Protein AF-A0A931UKL0-F1 (afdb_monomer_lite)

Secondary structure (DSSP, 8-state):
---S-------GGGGGS---EEEEPPTTSS-TT-EEEE--HHHHHHTT-GGGEEE-TTS-EEEE-HHHHHHHHHHHHHHHHHHHHHHHHHHHHHHHHHHHH-TTSGGGSS--S----

pLDDT: mean 92.19, std 12.86, range [39.19, 98.62]

Structure (mmCIF, N/CA/C/O backbone):
data_AF-A0A931UKL0-F1
#
_entry.id   AF-A0A931UKL0-F1
#
loop_
_atom_site.group_PDB
_atom_site.id
_atom_site.type_symbol
_atom_site.label_atom_id
_atom_site.label_alt_id
_atom_site.label_comp_id
_atom_site.label_asym_id
_atom_site.label_entity_id
_atom_site.label_seq_id
_atom_site.pdbx_PDB_ins_code
_atom_site.Cartn_x
_atom_site.Cartn_y
_atom_site.Cartn_z
_atom_site.occupancy
_atom_site.B_iso_or_equiv
_atom_site.auth_seq_id
_atom_site.auth_comp_id
_atom_site.auth_asym_id
_atom_site.auth_atom_id
_atom_site.pdbx_PDB_model_num
ATOM 1 N N . TYR A 1 1 ? -10.040 21.650 -15.380 1.00 74.62 1 TYR A N 1
ATOM 2 C CA . TYR A 1 1 ? -10.021 20.921 -16.660 1.00 74.62 1 TYR A CA 1
ATOM 3 C C . TYR A 1 1 ? -9.807 19.433 -16.376 1.00 74.62 1 TYR A C 1
ATOM 5 O O . TYR A 1 1 ? -8.681 19.058 -16.071 1.00 74.62 1 TYR A O 1
ATOM 13 N N . LYS A 1 2 ? -10.890 18.640 -16.331 1.00 94.88 2 LYS A N 1
ATOM 14 C CA . LYS A 1 2 ? -10.957 17.159 -16.304 1.00 94.88 2 LYS A CA 1
ATOM 15 C C . LYS A 1 2 ? -12.360 16.757 -16.791 1.00 94.88 2 LYS A C 1
ATOM 17 O O . LYS A 1 2 ? -13.298 17.500 -16.509 1.00 94.88 2 LYS A O 1
ATOM 22 N N . GLU A 1 3 ? -12.490 15.618 -17.460 1.00 96.81 3 GLU A N 1
ATOM 23 C CA . GLU A 1 3 ? -13.751 15.048 -17.969 1.00 96.81 3 GLU A CA 1
ATOM 24 C C . GLU A 1 3 ? -13.861 13.556 -17.594 1.00 96.81 3 GLU A C 1
ATOM 26 O O . GLU A 1 3 ? -12.898 13.005 -17.056 1.00 96.81 3 GLU A O 1
ATOM 31 N N . ASP A 1 4 ? -15.037 12.943 -17.783 1.00 96.06 4 ASP A N 1
ATOM 32 C CA . ASP A 1 4 ? -15.336 11.525 -17.488 1.00 96.06 4 ASP A CA 1
ATOM 33 C C . ASP A 1 4 ? -14.886 11.037 -16.098 1.00 96.06 4 ASP A C 1
ATOM 35 O O . ASP A 1 4 ? -14.305 9.963 -15.912 1.00 96.06 4 ASP A O 1
ATOM 39 N N . ILE A 1 5 ? -15.161 11.856 -15.080 1.00 97.06 5 ILE A N 1
ATOM 40 C CA . ILE A 1 5 ? -14.780 11.577 -13.695 1.00 97.06 5 ILE A CA 1
ATOM 41 C C . ILE A 1 5 ? -15.667 10.466 -13.131 1.00 97.06 5 ILE A C 1
ATOM 43 O O . ILE A 1 5 ? -16.874 10.632 -12.967 1.00 97.06 5 ILE A O 1
ATOM 47 N N . ARG A 1 6 ? -15.032 9.357 -12.759 1.00 96.94 6 ARG A N 1
ATOM 48 C CA . ARG A 1 6 ? -15.657 8.205 -12.107 1.00 96.94 6 ARG A CA 1
ATOM 49 C C . ARG A 1 6 ? -14.800 7.713 -10.939 1.00 96.94 6 ARG A C 1
ATOM 51 O O . ARG A 1 6 ? -13.597 7.993 -10.929 1.00 96.94 6 ARG A O 1
ATOM 58 N N . PRO A 1 7 ? -15.386 6.990 -9.967 1.00 96.12 7 PRO A N 1
ATOM 59 C CA . PRO A 1 7 ? -14.606 6.266 -8.975 1.00 96.12 7 PRO A CA 1
ATOM 60 C C . PRO A 1 7 ? -13.589 5.351 -9.659 1.00 96.12 7 PRO A C 1
ATOM 62 O O . PRO A 1 7 ? -13.879 4.744 -10.692 1.00 96.12 7 PRO A O 1
ATOM 65 N N . PHE A 1 8 ? -12.395 5.289 -9.086 1.00 95.38 8 PHE A N 1
ATOM 66 C CA . PHE A 1 8 ? -11.380 4.323 -9.470 1.00 95.38 8 PHE A CA 1
ATOM 67 C C . PHE A 1 8 ? -11.479 3.162 -8.487 1.00 95.38 8 PHE A C 1
ATOM 69 O O . PHE A 1 8 ? -11.263 3.369 -7.295 1.00 95.38 8 PHE A O 1
ATOM 76 N N . ASP A 1 9 ? -11.897 2.003 -8.984 1.00 92.94 9 ASP A N 1
ATOM 77 C CA . ASP A 1 9 ? -12.164 0.810 -8.187 1.00 92.94 9 ASP A CA 1
ATOM 78 C C . ASP A 1 9 ? -11.117 -0.253 -8.513 1.00 92.94 9 ASP A C 1
ATOM 80 O O . ASP A 1 9 ? -11.015 -0.689 -9.660 1.00 92.94 9 ASP A O 1
ATOM 84 N N . GLU A 1 10 ? -10.326 -0.616 -7.509 1.00 95.50 10 GLU A N 1
ATOM 85 C CA . GLU A 1 10 ? -9.306 -1.658 -7.558 1.00 95.50 10 GLU A CA 1
ATOM 86 C C . GLU A 1 10 ? -9.132 -2.274 -6.167 1.00 95.50 10 GLU A C 1
ATOM 88 O O . GLU A 1 10 ? -9.477 -1.670 -5.147 1.00 95.50 10 GLU A O 1
ATOM 93 N N . ASP A 1 11 ? -8.527 -3.460 -6.111 1.00 97.06 11 ASP A N 1
ATOM 94 C CA . ASP A 1 11 ? -8.068 -4.032 -4.848 1.00 97.06 11 ASP A CA 1
ATOM 95 C C . ASP A 1 11 ? -6.770 -3.347 -4.395 1.00 97.06 11 ASP A C 1
ATOM 97 O O . ASP A 1 11 ? -5.653 -3.806 -4.651 1.00 97.06 11 ASP A O 1
ATOM 101 N N . PHE A 1 12 ? -6.929 -2.218 -3.703 1.00 97.75 12 PHE A N 1
ATOM 102 C CA . PHE A 1 12 ? -5.805 -1.442 -3.183 1.00 97.75 12 PHE A CA 1
ATOM 103 C C . PHE A 1 12 ? -4.949 -2.222 -2.175 1.00 97.75 12 PHE A C 1
ATOM 105 O O . PHE A 1 12 ? -3.783 -1.872 -1.996 1.00 97.75 12 PHE A O 1
ATOM 112 N N . ALA A 1 13 ? -5.482 -3.271 -1.534 1.00 97.62 13 ALA A N 1
ATOM 113 C CA . ALA A 1 13 ? -4.761 -4.044 -0.524 1.00 97.62 13 ALA A CA 1
ATOM 114 C C . ALA A 1 13 ? -3.649 -4.916 -1.122 1.00 97.62 13 ALA A C 1
ATOM 116 O O . ALA A 1 13 ? -2.702 -5.249 -0.410 1.00 97.62 13 ALA A O 1
ATOM 117 N N . LYS A 1 14 ? -3.685 -5.207 -2.430 1.00 97.94 14 LYS A N 1
ATOM 118 C CA . LYS A 1 14 ? -2.602 -5.914 -3.137 1.00 97.94 14 LYS A CA 1
ATOM 119 C C . LYS A 1 14 ? -1.234 -5.250 -2.974 1.00 97.94 14 LYS A C 1
ATOM 121 O O . LYS A 1 14 ? -0.219 -5.940 -2.975 1.00 97.94 14 LYS A O 1
ATOM 126 N N . ILE A 1 15 ? -1.186 -3.930 -2.753 1.00 97.56 15 ILE A N 1
ATOM 127 C CA . ILE A 1 15 ? 0.074 -3.215 -2.488 1.00 97.56 15 ILE A CA 1
ATOM 128 C C . ILE A 1 15 ? 0.776 -3.692 -1.208 1.00 97.56 15 ILE A C 1
ATOM 130 O O . ILE A 1 15 ? 1.976 -3.496 -1.060 1.00 97.56 15 ILE A O 1
ATOM 134 N N . LEU A 1 16 ? 0.048 -4.318 -0.279 1.00 97.62 16 LEU A N 1
ATOM 135 C CA . LEU A 1 16 ? 0.612 -4.876 0.950 1.00 97.62 16 LEU A CA 1
ATOM 136 C C . LEU A 1 16 ? 1.365 -6.193 0.719 1.00 97.62 16 LEU A C 1
ATOM 138 O O . LEU A 1 16 ? 2.108 -6.614 1.601 1.00 97.62 16 LEU A O 1
ATOM 142 N N . ALA A 1 17 ? 1.163 -6.847 -0.430 1.00 96.75 17 ALA A N 1
ATOM 143 C CA . ALA A 1 17 ? 1.804 -8.117 -0.764 1.00 96.75 17 ALA A CA 1
ATOM 144 C C . ALA A 1 17 ? 3.165 -7.946 -1.456 1.00 96.75 17 ALA A C 1
ATOM 146 O O . ALA A 1 17 ? 3.933 -8.904 -1.530 1.00 96.75 17 ALA A O 1
ATOM 147 N N . VAL A 1 18 ? 3.470 -6.748 -1.963 1.00 97.31 18 VAL A N 1
ATOM 148 C CA . VAL A 1 18 ? 4.733 -6.467 -2.652 1.00 97.31 18 VAL A CA 1
ATOM 149 C C . VAL A 1 18 ? 5.766 -5.886 -1.696 1.00 97.31 18 VAL A C 1
ATOM 151 O O . VAL A 1 18 ? 5.458 -5.095 -0.805 1.00 97.31 18 VAL A O 1
ATOM 154 N N . GLU A 1 19 ? 7.025 -6.259 -1.896 1.00 97.06 19 GLU A N 1
ATOM 155 C CA . GLU A 1 19 ? 8.124 -5.847 -1.028 1.00 97.06 19 GLU A CA 1
ATOM 156 C C . GLU A 1 19 ? 9.043 -4.842 -1.727 1.00 97.06 19 GLU A C 1
ATOM 158 O O . GLU A 1 19 ? 9.379 -5.029 -2.901 1.00 97.06 19 GLU A O 1
ATOM 163 N N . PRO A 1 20 ? 9.532 -3.810 -1.018 1.00 97.38 20 PRO A N 1
ATOM 164 C CA . PRO A 1 20 ? 10.596 -2.976 -1.547 1.00 97.38 20 PRO A CA 1
ATOM 165 C C . PRO A 1 20 ? 11.881 -3.800 -1.682 1.00 97.38 20 PRO A C 1
ATOM 167 O O . PRO A 1 20 ? 12.261 -4.562 -0.791 1.00 97.38 20 PRO A O 1
ATOM 170 N N . LYS A 1 21 ? 12.584 -3.611 -2.792 1.00 98.00 21 LYS A N 1
ATOM 171 C CA . LYS A 1 21 ? 13.858 -4.254 -3.105 1.00 98.00 21 LYS A CA 1
ATOM 172 C C . LYS A 1 21 ? 14.986 -3.228 -3.063 1.00 98.00 21 LYS A C 1
ATOM 174 O O . LYS A 1 21 ? 14.780 -2.043 -3.323 1.00 98.00 21 LYS A O 1
ATOM 179 N N . VAL A 1 22 ? 16.191 -3.701 -2.761 1.00 97.19 22 VAL A N 1
ATOM 180 C CA . VAL A 1 22 ? 17.447 -2.952 -2.912 1.00 97.19 22 VAL A CA 1
ATOM 181 C C . VAL A 1 22 ? 18.184 -3.524 -4.114 1.00 97.19 22 VAL A C 1
ATOM 183 O O . VAL A 1 22 ? 18.278 -4.743 -4.256 1.00 97.19 22 VAL A O 1
ATOM 186 N N . TYR A 1 23 ? 18.697 -2.666 -4.989 1.00 94.38 23 TYR A N 1
ATOM 187 C CA . TYR A 1 23 ? 19.344 -3.098 -6.225 1.00 94.38 23 TYR A CA 1
ATOM 188 C C . TYR A 1 23 ? 20.436 -2.127 -6.675 1.00 94.38 23 TYR A C 1
ATOM 190 O O . TYR A 1 23 ? 20.489 -0.968 -6.269 1.00 94.38 23 TYR A O 1
ATOM 198 N N . ARG A 1 24 ? 21.321 -2.600 -7.552 1.00 94.69 24 ARG A N 1
ATOM 199 C CA . ARG A 1 24 ? 22.285 -1.759 -8.270 1.00 94.69 24 ARG A CA 1
ATOM 200 C C . ARG A 1 24 ? 21.907 -1.731 -9.741 1.00 94.69 24 ARG A C 1
ATOM 202 O O . ARG A 1 24 ? 21.518 -2.759 -10.292 1.00 94.69 24 ARG A O 1
ATOM 209 N N . MET A 1 25 ? 22.041 -0.568 -10.371 1.00 91.75 25 MET A N 1
ATOM 210 C CA . MET A 1 25 ? 21.861 -0.466 -11.817 1.00 91.75 25 MET A CA 1
ATOM 211 C C . MET A 1 25 ? 22.925 -1.299 -12.532 1.00 91.75 25 MET A C 1
ATOM 213 O O . MET A 1 25 ? 24.075 -1.374 -12.087 1.00 91.75 25 MET A O 1
ATOM 217 N N . ARG A 1 26 ? 22.542 -1.912 -13.656 1.00 91.31 26 ARG A N 1
ATOM 218 C CA . ARG A 1 26 ? 23.506 -2.524 -14.575 1.00 91.31 26 ARG A CA 1
ATOM 219 C C . ARG A 1 26 ? 24.432 -1.444 -15.141 1.00 91.31 26 ARG A C 1
ATOM 221 O O . ARG A 1 26 ? 24.080 -0.264 -15.183 1.00 91.31 26 ARG A O 1
ATOM 228 N N . GLU A 1 27 ? 25.614 -1.853 -15.588 1.00 91.31 27 GLU A N 1
ATOM 229 C CA . GLU A 1 27 ? 26.567 -0.946 -16.228 1.00 91.31 27 GLU A CA 1
ATOM 230 C C . GLU A 1 27 ? 25.908 -0.199 -17.402 1.00 91.31 27 GLU A C 1
ATOM 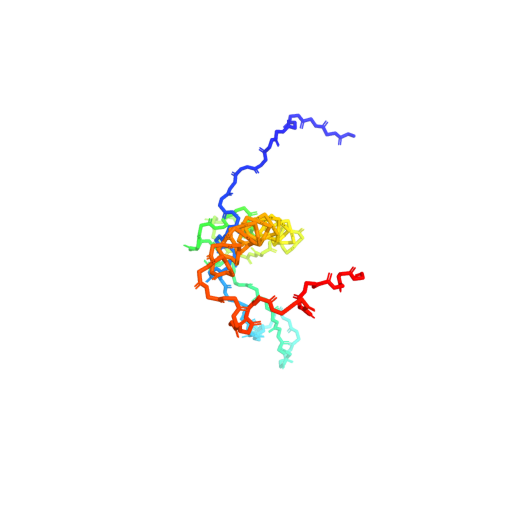232 O O . GLU A 1 27 ? 25.201 -0.799 -18.207 1.00 91.31 27 GLU A O 1
ATOM 237 N N . GLY A 1 28 ? 26.091 1.125 -17.459 1.00 90.88 28 GLY A N 1
ATOM 238 C CA . GLY A 1 28 ? 25.472 1.994 -18.468 1.00 90.88 28 GLY A CA 1
ATOM 239 C C . GLY A 1 28 ? 24.067 2.519 -18.130 1.00 90.88 28 GLY A C 1
ATOM 240 O O . GLY A 1 28 ? 23.600 3.427 -18.810 1.00 90.88 28 GLY A O 1
ATOM 241 N N . TYR A 1 29 ? 23.422 2.025 -17.065 1.00 87.56 29 TYR A N 1
ATOM 242 C CA . TYR A 1 29 ? 22.063 2.434 -16.657 1.00 87.56 29 TYR A CA 1
ATOM 243 C C . TYR A 1 29 ? 22.027 3.373 -15.439 1.00 87.56 29 TYR A C 1
ATOM 245 O O . TYR A 1 29 ? 20.961 3.791 -14.993 1.00 87.56 29 TYR A O 1
ATOM 253 N N . GLY A 1 30 ? 23.186 3.722 -14.880 1.00 84.50 30 GLY A N 1
ATOM 254 C CA . GLY A 1 30 ? 23.297 4.617 -13.734 1.00 84.50 30 GLY A CA 1
ATOM 255 C C . GLY A 1 30 ? 24.728 4.703 -13.201 1.00 84.50 30 GLY A C 1
ATOM 256 O O . GLY A 1 30 ? 25.626 4.046 -13.736 1.00 84.50 30 GLY A O 1
ATOM 257 N N . PRO A 1 31 ? 24.965 5.512 -12.156 1.00 84.75 31 PRO A N 1
ATOM 258 C CA . PRO A 1 31 ? 26.276 5.600 -11.527 1.00 84.75 31 PRO A CA 1
ATOM 259 C C . PRO A 1 31 ? 26.685 4.240 -10.926 1.00 84.75 31 PRO A C 1
ATOM 261 O O . PRO A 1 31 ? 25.891 3.627 -10.203 1.00 84.75 31 PRO A O 1
ATOM 264 N N . PRO A 1 32 ? 27.911 3.753 -11.198 1.00 85.38 32 PRO A N 1
ATOM 265 C CA . PRO A 1 32 ? 28.360 2.455 -10.714 1.00 85.38 32 PRO A CA 1
ATOM 266 C C . PRO A 1 32 ? 28.479 2.446 -9.187 1.00 85.38 32 PRO A C 1
ATOM 268 O O . PRO A 1 32 ? 28.866 3.433 -8.565 1.00 85.38 32 PRO A O 1
ATOM 271 N N . GLY A 1 33 ? 28.161 1.303 -8.580 1.00 82.38 33 GLY A N 1
ATOM 272 C CA . GLY A 1 33 ? 28.331 1.075 -7.143 1.00 82.38 33 GLY A CA 1
ATOM 273 C C . GLY A 1 33 ? 27.265 1.703 -6.239 1.00 82.38 33 GLY A C 1
ATOM 274 O O . GLY A 1 33 ? 27.253 1.388 -5.051 1.00 82.38 33 GLY A O 1
ATOM 275 N N . PHE A 1 34 ? 26.349 2.521 -6.770 1.00 89.12 34 PHE A N 1
ATOM 276 C CA . PHE A 1 34 ? 25.266 3.110 -5.981 1.00 89.12 34 PHE A CA 1
ATOM 277 C C . PHE A 1 34 ? 24.119 2.113 -5.757 1.00 89.12 34 PHE A C 1
ATOM 279 O O . PHE A 1 34 ? 23.582 1.539 -6.709 1.00 89.12 34 PHE A O 1
ATOM 286 N N . GLU A 1 35 ? 23.741 1.910 -4.494 1.00 94.00 35 GLU A N 1
ATOM 287 C CA . GLU A 1 35 ? 22.558 1.129 -4.126 1.00 94.00 35 GLU A CA 1
ATOM 288 C C . GLU A 1 35 ? 21.301 1.993 -4.240 1.00 94.00 35 GLU A C 1
ATOM 290 O O . GLU A 1 35 ? 21.193 3.061 -3.643 1.00 94.00 35 GLU A O 1
ATOM 295 N N . ASN A 1 36 ? 20.348 1.506 -5.022 1.00 93.38 36 ASN A N 1
ATOM 296 C CA . ASN A 1 36 ? 19.017 2.064 -5.185 1.00 93.38 36 ASN A CA 1
ATOM 297 C C . ASN A 1 36 ? 18.013 1.200 -4.421 1.00 93.38 36 ASN A C 1
ATOM 299 O O . ASN A 1 36 ? 18.302 0.058 -4.059 1.00 93.38 36 ASN A O 1
ATOM 303 N N . PHE A 1 37 ? 16.816 1.734 -4.208 1.00 96.06 37 PHE A N 1
ATOM 304 C CA . PHE A 1 37 ? 15.720 1.001 -3.591 1.00 96.06 37 PHE A CA 1
ATOM 305 C C . PHE A 1 37 ? 14.386 1.361 -4.240 1.00 96.06 37 PHE A C 1
ATOM 307 O O . PHE A 1 37 ? 14.219 2.457 -4.780 1.00 96.06 37 PHE A O 1
ATOM 314 N N . GLY A 1 38 ? 13.432 0.437 -4.184 1.00 97.00 38 GLY A N 1
ATOM 315 C CA . GLY A 1 38 ? 12.096 0.635 -4.732 1.00 97.00 38 GLY A CA 1
ATOM 316 C C . GLY A 1 38 ? 11.370 -0.676 -5.015 1.00 97.00 38 GLY A C 1
ATOM 317 O O . GLY A 1 38 ? 11.869 -1.745 -4.689 1.00 97.00 38 GLY A O 1
ATOM 318 N N . TYR A 1 39 ? 10.197 -0.590 -5.628 1.00 98.19 39 TYR A N 1
ATOM 319 C CA . TYR A 1 39 ? 9.496 -1.744 -6.184 1.00 98.19 39 TYR A CA 1
ATOM 320 C C . TYR A 1 39 ? 10.011 -2.082 -7.584 1.00 98.19 39 TYR A C 1
ATOM 322 O O . TYR A 1 39 ? 10.496 -1.203 -8.306 1.00 98.19 39 TYR A O 1
ATOM 330 N N . ILE A 1 40 ? 9.867 -3.353 -7.946 1.00 98.00 40 ILE A N 1
ATOM 331 C CA . ILE A 1 40 ? 10.169 -3.898 -9.269 1.00 98.00 40 ILE A CA 1
ATOM 332 C C . ILE A 1 40 ? 8.868 -3.954 -10.077 1.00 98.00 40 ILE A C 1
ATOM 334 O O . ILE A 1 40 ? 7.808 -4.239 -9.521 1.00 98.00 40 ILE A O 1
ATOM 338 N N . ALA A 1 41 ? 8.927 -3.596 -11.361 1.00 98.38 41 ALA A N 1
ATOM 339 C CA . ALA A 1 41 ? 7.736 -3.464 -12.199 1.00 98.38 41 ALA A CA 1
ATOM 340 C C . ALA A 1 41 ? 7.063 -4.824 -12.432 1.00 98.38 41 ALA A C 1
ATOM 342 O O . ALA A 1 41 ? 5.842 -4.921 -12.376 1.00 98.38 41 ALA A O 1
ATOM 343 N N . GLU A 1 42 ? 7.870 -5.863 -12.617 1.00 98.38 42 GLU A N 1
ATOM 344 C CA . GLU A 1 42 ? 7.462 -7.254 -12.770 1.00 98.38 42 GLU A CA 1
ATOM 345 C C . GLU A 1 42 ? 6.773 -7.779 -11.503 1.00 98.38 42 GLU A C 1
ATOM 347 O O . GLU A 1 42 ? 5.679 -8.319 -11.599 1.00 98.38 42 GLU A O 1
ATOM 352 N N . ASP A 1 43 ? 7.326 -7.519 -10.309 1.00 98.44 43 ASP A N 1
ATOM 353 C CA . ASP A 1 43 ? 6.691 -7.911 -9.036 1.00 98.44 43 ASP A CA 1
ATOM 354 C C . ASP A 1 43 ? 5.296 -7.266 -8.868 1.00 98.44 43 ASP A C 1
ATOM 356 O O . ASP A 1 43 ? 4.379 -7.870 -8.311 1.00 98.44 43 ASP A O 1
ATOM 360 N N . LEU A 1 44 ? 5.120 -6.020 -9.332 1.00 98.50 44 LEU A N 1
ATOM 361 C CA . LEU A 1 44 ? 3.825 -5.327 -9.308 1.00 98.50 44 LEU A CA 1
ATOM 362 C C . LEU A 1 44 ? 2.850 -5.900 -10.344 1.00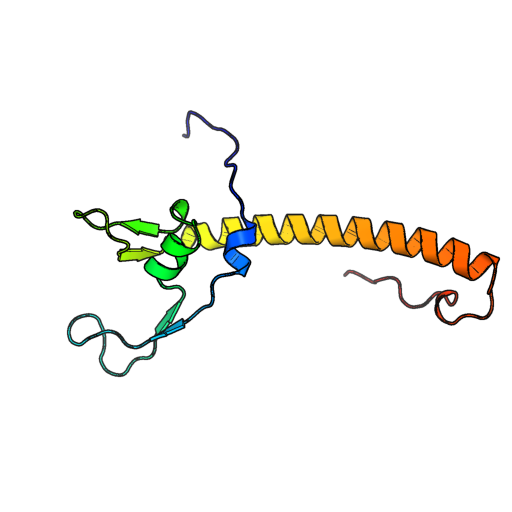 98.50 44 LEU A C 1
ATOM 364 O O . LEU A 1 44 ? 1.670 -6.068 -10.038 1.00 98.50 44 LEU A O 1
ATOM 368 N N . ASP A 1 45 ? 3.329 -6.187 -11.553 1.00 98.50 45 ASP A N 1
ATOM 369 C CA . ASP A 1 45 ? 2.541 -6.812 -12.618 1.00 98.50 45 ASP A CA 1
ATOM 370 C C . ASP A 1 45 ? 2.020 -8.189 -12.180 1.00 98.50 45 ASP A C 1
ATOM 372 O O . ASP A 1 45 ? 0.817 -8.439 -12.214 1.00 98.50 45 ASP A O 1
ATOM 376 N N . GLU A 1 46 ? 2.898 -9.032 -11.631 1.00 98.25 46 GLU A N 1
ATOM 377 C CA . GLU A 1 46 ? 2.556 -10.362 -11.111 1.00 98.25 46 GLU A CA 1
ATOM 378 C C . GLU A 1 46 ? 1.565 -10.306 -9.937 1.00 98.25 46 GLU A C 1
ATOM 380 O O . GLU A 1 46 ? 0.716 -11.189 -9.786 1.00 98.25 46 GLU A O 1
ATOM 385 N N . ALA A 1 47 ? 1.620 -9.248 -9.121 1.00 97.94 47 ALA A N 1
ATOM 386 C CA . ALA A 1 47 ? 0.650 -9.003 -8.053 1.00 97.94 47 ALA A CA 1
ATOM 387 C C . ALA A 1 47 ? -0.720 -8.508 -8.573 1.00 97.94 47 ALA A C 1
ATOM 389 O O . ALA A 1 47 ? -1.677 -8.379 -7.798 1.00 97.94 47 ALA A O 1
ATOM 390 N N . GLY A 1 48 ? -0.847 -8.228 -9.873 1.00 97.88 48 GLY A N 1
ATOM 391 C CA . GLY A 1 48 ? -2.029 -7.627 -10.486 1.00 97.88 48 GLY A CA 1
ATOM 392 C C . GLY A 1 48 ? -2.243 -6.185 -10.023 1.00 97.88 48 GLY A C 1
ATOM 393 O O . GLY A 1 48 ? -3.345 -5.835 -9.586 1.00 97.88 48 GLY A O 1
ATOM 394 N N . LEU A 1 49 ? -1.153 -5.409 -10.013 1.00 98.12 49 LEU A N 1
ATOM 395 C CA . LEU A 1 49 ? -1.096 -3.961 -9.791 1.00 98.12 49 LEU A CA 1
ATOM 396 C C . LEU A 1 49 ? -0.668 -3.243 -11.086 1.00 98.12 49 LEU A C 1
ATOM 398 O O . LEU A 1 49 ? 0.127 -2.301 -11.059 1.00 98.12 49 LEU A O 1
ATOM 402 N N . GLU A 1 50 ? -1.201 -3.667 -12.230 1.00 97.94 50 GLU A N 1
ATOM 403 C CA . GLU A 1 50 ? -0.848 -3.201 -13.579 1.00 97.94 50 GLU A CA 1
ATOM 404 C C . GLU A 1 50 ? -1.016 -1.678 -13.735 1.00 97.94 50 GLU A C 1
ATOM 406 O O . GLU A 1 50 ? -0.244 -1.000 -14.416 1.00 97.94 50 GLU A O 1
ATOM 411 N N . SER A 1 51 ? -1.979 -1.091 -13.020 1.00 98.00 51 SER A N 1
ATOM 412 C CA . SER A 1 51 ? -2.193 0.362 -12.948 1.00 98.00 51 SER A CA 1
ATOM 413 C C . SER A 1 51 ? -1.025 1.142 -12.325 1.00 98.00 51 SER A C 1
ATOM 415 O O . SER A 1 51 ? -0.913 2.360 -12.519 1.00 98.00 51 SER A O 1
ATOM 417 N N . LEU A 1 52 ? -0.130 0.467 -11.599 1.00 98.38 52 LEU A N 1
ATOM 418 C CA . LEU A 1 52 ? 1.126 1.015 -11.083 1.00 98.38 52 LEU A CA 1
ATOM 419 C C . LEU A 1 52 ? 2.321 0.745 -12.005 1.00 98.38 52 LEU A C 1
ATOM 421 O O . LEU A 1 52 ? 3.393 1.300 -11.755 1.00 98.38 52 LEU A O 1
ATOM 425 N N . VAL A 1 53 ? 2.144 -0.018 -13.082 1.00 98.62 53 VAL A N 1
ATOM 426 C CA . VAL A 1 53 ? 3.206 -0.421 -14.007 1.00 98.62 53 VAL A CA 1
ATOM 427 C C . VAL A 1 53 ? 3.247 0.499 -15.235 1.00 98.62 53 VAL A C 1
ATOM 429 O O . VAL A 1 53 ? 2.248 1.055 -15.716 1.00 98.62 53 VAL A O 1
ATOM 432 N N . ILE A 1 54 ? 4.461 0.746 -15.713 1.00 98.62 54 ILE A N 1
ATOM 433 C CA . ILE A 1 54 ? 4.764 1.334 -17.015 1.00 98.62 54 ILE A CA 1
ATOM 434 C C . ILE A 1 54 ? 5.285 0.190 -17.876 1.00 98.62 54 ILE A C 1
ATOM 436 O O . ILE A 1 54 ? 6.235 -0.476 -17.475 1.00 98.62 54 ILE A O 1
ATOM 440 N N . TYR A 1 55 ? 4.665 -0.011 -19.034 1.00 98.38 55 TYR A N 1
ATOM 441 C CA . TYR A 1 55 ? 5.067 -1.036 -19.989 1.00 98.38 55 TYR A CA 1
ATOM 442 C C . TYR A 1 55 ? 5.883 -0.418 -21.127 1.00 98.38 55 TYR A C 1
ATOM 444 O O . TYR A 1 55 ? 5.610 0.718 -21.535 1.00 98.38 55 TYR A O 1
ATOM 452 N N . ASP A 1 56 ? 6.867 -1.161 -21.627 1.00 97.50 56 ASP A N 1
ATOM 453 C CA . ASP A 1 56 ? 7.658 -0.793 -22.799 1.00 97.50 56 ASP A CA 1
ATOM 454 C C . ASP A 1 56 ? 6.859 -0.942 -24.114 1.00 97.50 56 ASP A C 1
ATOM 456 O O . ASP A 1 56 ? 5.672 -1.275 -24.132 1.00 97.50 56 ASP A O 1
ATOM 460 N N . GLY A 1 57 ? 7.515 -0.684 -25.251 1.00 97.31 57 GLY A N 1
ATOM 461 C CA . GLY A 1 57 ? 6.896 -0.805 -26.576 1.00 97.31 57 GLY A CA 1
ATOM 462 C C . GLY A 1 57 ? 6.534 -2.238 -26.992 1.00 97.31 57 GLY A C 1
ATOM 463 O O . GLY A 1 57 ? 5.779 -2.408 -27.947 1.00 97.31 57 GLY A O 1
ATOM 464 N N . GLU A 1 58 ? 7.048 -3.251 -26.291 1.00 97.25 58 GLU A N 1
ATOM 465 C CA . GLU A 1 58 ? 6.726 -4.669 -26.493 1.00 97.25 58 GLU A CA 1
ATOM 466 C C . GLU A 1 58 ? 5.642 -5.153 -25.512 1.00 97.25 58 GLU A C 1
ATOM 468 O O . GLU A 1 58 ? 5.219 -6.306 -25.585 1.00 97.25 58 GLU A O 1
ATOM 473 N N . GLY A 1 59 ? 5.159 -4.277 -24.622 1.00 97.00 59 GLY A N 1
ATOM 474 C CA . GLY A 1 59 ? 4.154 -4.603 -23.615 1.00 97.00 59 GLY A CA 1
ATOM 475 C C . GLY A 1 59 ? 4.721 -5.295 -22.376 1.00 97.00 59 GLY A C 1
ATOM 476 O O . GLY A 1 59 ? 3.962 -5.933 -21.652 1.00 97.00 59 GLY A O 1
ATOM 477 N N . ARG A 1 60 ? 6.030 -5.194 -22.116 1.00 98.19 60 ARG A N 1
ATOM 478 C CA . ARG A 1 60 ? 6.669 -5.766 -20.919 1.00 98.19 60 ARG A CA 1
ATOM 479 C C . ARG A 1 60 ? 6.748 -4.736 -19.792 1.00 98.19 60 ARG A C 1
ATOM 481 O O . ARG A 1 60 ? 6.968 -3.563 -20.098 1.00 98.19 60 ARG A O 1
ATOM 488 N N . PRO A 1 61 ? 6.610 -5.135 -18.515 1.00 98.50 61 PRO A N 1
ATOM 489 C CA . PRO A 1 61 ? 6.867 -4.242 -17.388 1.00 98.50 61 PRO A CA 1
ATOM 490 C C . PRO A 1 61 ? 8.283 -3.650 -17.470 1.00 98.50 61 PRO A C 1
ATOM 492 O O . PRO A 1 61 ? 9.246 -4.386 -17.647 1.00 98.50 61 PRO A O 1
ATOM 495 N N . ASP A 1 62 ? 8.403 -2.326 -17.365 1.00 97.31 62 ASP A N 1
ATOM 496 C CA . ASP A 1 62 ? 9.684 -1.604 -17.506 1.00 97.31 62 ASP A CA 1
ATOM 497 C C . ASP A 1 62 ? 9.876 -0.522 -16.429 1.00 97.31 62 ASP A C 1
ATOM 499 O O . ASP A 1 62 ? 10.992 -0.125 -16.094 1.00 97.31 62 ASP A O 1
ATOM 503 N N . GLY A 1 63 ? 8.789 -0.044 -15.819 1.00 97.62 63 GLY A N 1
ATOM 504 C CA . GLY A 1 63 ? 8.886 0.971 -14.779 1.00 97.62 63 GLY A CA 1
ATOM 505 C C . GLY A 1 63 ? 7.696 1.022 -13.838 1.00 97.62 63 GLY A C 1
ATOM 506 O O . GLY A 1 63 ? 6.658 0.406 -14.058 1.00 97.62 63 GLY A O 1
ATOM 507 N N . VAL A 1 64 ? 7.843 1.818 -12.780 1.00 98.38 64 VAL A N 1
ATOM 508 C CA . VAL A 1 64 ? 6.830 1.978 -11.730 1.00 98.38 64 VAL A CA 1
ATOM 509 C C . VAL A 1 64 ? 6.306 3.410 -11.703 1.00 98.38 64 VAL A C 1
ATOM 511 O O . VAL A 1 64 ? 7.061 4.387 -11.657 1.00 98.38 64 VAL A O 1
ATOM 514 N N . ARG 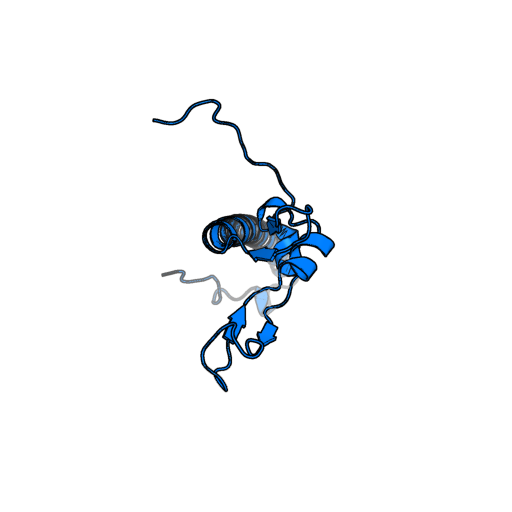A 1 65 ? 4.983 3.568 -11.651 1.00 98.44 65 ARG A N 1
ATOM 515 C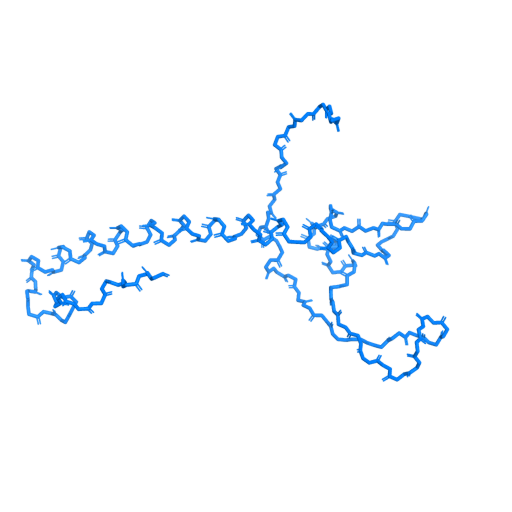 CA . ARG A 1 65 ? 4.294 4.854 -11.479 1.00 98.44 65 ARG A CA 1
ATOM 516 C C . ARG A 1 65 ? 4.318 5.284 -10.012 1.00 98.44 65 ARG A C 1
ATOM 518 O O . ARG A 1 65 ? 3.272 5.408 -9.378 1.00 98.44 65 ARG A O 1
ATOM 525 N N . TYR A 1 66 ? 5.497 5.599 -9.475 1.00 97.31 66 TYR A N 1
ATOM 526 C CA . TYR A 1 66 ? 5.680 5.942 -8.052 1.00 97.31 66 TYR A CA 1
ATOM 527 C C . TYR A 1 66 ? 4.737 7.034 -7.527 1.00 97.31 66 TYR A C 1
ATOM 529 O O . TYR A 1 66 ? 4.258 6.959 -6.400 1.00 97.31 66 TYR A O 1
ATOM 537 N N . LYS A 1 67 ? 4.381 8.020 -8.361 1.00 97.38 67 LYS A N 1
ATOM 538 C CA . LYS A 1 67 ? 3.418 9.076 -7.989 1.00 97.38 67 LYS A CA 1
ATOM 539 C C . LYS A 1 67 ? 2.002 8.555 -7.703 1.00 97.38 67 LYS A C 1
ATOM 541 O O . LYS A 1 67 ? 1.195 9.298 -7.153 1.00 97.38 67 LYS A O 1
ATOM 546 N N . LYS A 1 68 ? 1.669 7.334 -8.128 1.00 97.75 68 LYS A N 1
ATOM 547 C CA . LYS A 1 68 ? 0.362 6.694 -7.929 1.00 97.75 68 LYS A CA 1
ATOM 548 C C . LYS A 1 68 ? 0.353 5.731 -6.749 1.00 97.75 68 LYS A C 1
ATOM 550 O O . LYS A 1 68 ? -0.695 5.581 -6.140 1.00 97.75 68 LYS A O 1
ATOM 555 N N . VAL A 1 69 ? 1.507 5.191 -6.352 1.00 97.44 69 VAL A N 1
ATOM 556 C CA . VAL A 1 69 ? 1.641 4.296 -5.187 1.00 97.44 69 VAL A CA 1
ATOM 557 C C . VAL A 1 69 ? 1.049 4.924 -3.920 1.00 97.44 69 VAL A C 1
ATOM 559 O O . VAL A 1 69 ? 0.327 4.264 -3.181 1.00 97.44 69 VAL A O 1
ATOM 562 N N . VAL A 1 70 ? 1.263 6.228 -3.703 1.00 97.25 70 VAL A N 1
ATOM 563 C CA . VAL A 1 70 ? 0.704 6.952 -2.544 1.00 97.25 70 VAL A CA 1
ATOM 564 C C . VAL A 1 70 ? -0.828 6.905 -2.478 1.00 97.25 70 VAL A C 1
ATOM 566 O O . VAL A 1 70 ? -1.387 6.924 -1.387 1.00 97.25 70 VAL A O 1
ATOM 569 N N . LEU A 1 71 ? -1.515 6.813 -3.623 1.00 97.25 71 LEU A N 1
ATOM 570 C CA . LEU A 1 71 ? -2.974 6.696 -3.663 1.00 97.25 71 LEU A CA 1
ATOM 571 C C . LEU A 1 71 ? -3.419 5.333 -3.123 1.00 97.25 71 LEU A C 1
ATOM 573 O O . LEU A 1 71 ? -4.319 5.290 -2.296 1.00 97.25 71 LEU A O 1
ATOM 577 N N . TYR A 1 72 ? -2.741 4.249 -3.515 1.00 97.94 72 TYR A N 1
ATOM 578 C CA . TYR A 1 72 ? -3.031 2.895 -3.023 1.00 97.94 72 TYR A CA 1
ATOM 579 C C . TYR A 1 72 ? -2.806 2.818 -1.517 1.00 97.94 72 TYR A C 1
ATOM 581 O O . TYR A 1 72 ? -3.684 2.385 -0.776 1.00 97.94 72 TYR A O 1
ATOM 589 N N . VAL A 1 73 ? -1.662 3.331 -1.051 1.00 97.25 73 VAL A N 1
ATOM 590 C CA . VAL A 1 73 ? -1.347 3.393 0.383 1.00 97.25 73 VAL A CA 1
ATOM 591 C C . VAL A 1 73 ? -2.409 4.192 1.143 1.00 97.25 73 VAL A C 1
ATOM 593 O O . VAL A 1 73 ? -2.834 3.775 2.215 1.00 97.25 73 VAL A O 1
ATOM 596 N N . ASN A 1 74 ? -2.885 5.311 0.593 1.00 98.06 74 ASN A N 1
ATOM 597 C CA . ASN A 1 74 ? -3.931 6.113 1.221 1.00 98.06 74 ASN A CA 1
ATOM 598 C C . ASN A 1 74 ? -5.271 5.365 1.333 1.00 98.06 74 ASN A C 1
ATOM 600 O O . ASN A 1 74 ? -5.918 5.449 2.375 1.00 98.06 74 ASN A O 1
ATOM 604 N N . GLU A 1 75 ? -5.689 4.619 0.306 1.00 98.00 75 GLU A N 1
ATOM 605 C CA . GLU A 1 75 ? -6.916 3.814 0.391 1.00 98.00 75 GLU A CA 1
ATOM 606 C C . GLU A 1 75 ? -6.776 2.654 1.391 1.00 98.00 75 GLU A C 1
ATOM 608 O O . GLU A 1 75 ? -7.701 2.406 2.165 1.00 98.00 75 GLU A O 1
ATOM 613 N N . VAL A 1 76 ? -5.597 2.029 1.485 1.00 98.25 76 VAL A N 1
ATOM 614 C CA . VAL A 1 76 ? -5.301 1.042 2.539 1.00 98.25 76 VAL A CA 1
ATOM 615 C C . VAL A 1 76 ? -5.373 1.671 3.933 1.00 98.25 76 VAL A C 1
ATOM 617 O O . VAL A 1 76 ? -5.987 1.107 4.836 1.00 98.25 76 VAL A O 1
ATOM 620 N N . VAL A 1 77 ? -4.802 2.866 4.123 1.00 98.50 77 VAL A N 1
ATOM 621 C CA . VAL A 1 77 ? -4.873 3.589 5.404 1.00 98.50 77 VAL A CA 1
ATOM 622 C C . VAL A 1 77 ? -6.322 3.890 5.789 1.00 98.50 77 VAL A C 1
ATOM 624 O O . VAL A 1 77 ? -6.680 3.707 6.950 1.00 98.50 77 VAL A O 1
ATOM 627 N N . LYS A 1 78 ? -7.180 4.292 4.843 1.00 98.31 78 LYS A N 1
ATOM 628 C CA . LYS A 1 78 ? -8.616 4.485 5.112 1.00 98.31 78 LYS A CA 1
ATOM 629 C C . LYS A 1 78 ? -9.313 3.184 5.499 1.00 98.31 78 LYS A C 1
ATOM 631 O O . LYS A 1 78 ? -10.106 3.186 6.439 1.00 98.31 78 LYS A O 1
ATOM 636 N N . ALA A 1 79 ? -9.020 2.087 4.798 1.00 97.94 79 ALA A N 1
ATOM 637 C CA . ALA A 1 79 ? -9.583 0.777 5.114 1.00 97.94 79 ALA A CA 1
ATOM 638 C C . ALA A 1 79 ? -9.185 0.336 6.532 1.00 97.94 79 ALA A C 1
ATOM 640 O O . ALA A 1 79 ? -10.042 -0.044 7.328 1.00 97.94 79 ALA A O 1
ATOM 641 N N . HIS A 1 80 ? -7.906 0.485 6.886 1.00 98.31 80 HIS A N 1
ATOM 642 C CA . HIS A 1 80 ? -7.418 0.209 8.235 1.00 98.31 80 HIS A CA 1
ATOM 643 C C . HIS A 1 80 ? -8.016 1.152 9.282 1.00 98.31 80 HIS A C 1
ATOM 645 O O . HIS A 1 80 ? -8.351 0.702 10.372 1.00 98.31 80 HIS A O 1
ATOM 651 N N . HIS A 1 81 ? -8.189 2.439 8.972 1.00 98.38 81 HIS A N 1
ATOM 652 C CA . HIS A 1 81 ? -8.827 3.390 9.881 1.00 98.38 81 HIS A CA 1
ATOM 653 C C . HIS A 1 81 ? -10.253 2.953 10.231 1.00 98.38 81 HIS A C 1
ATOM 655 O O . HIS A 1 81 ? -10.578 2.844 11.410 1.00 98.38 81 HIS A O 1
ATOM 661 N N . LYS A 1 82 ? -11.053 2.591 9.220 1.00 98.31 82 LYS A N 1
ATOM 662 C CA . LYS A 1 82 ? -12.408 2.064 9.419 1.00 98.31 82 LYS A CA 1
ATOM 663 C C . LYS A 1 82 ? -12.407 0.767 10.238 1.00 98.31 82 LYS A C 1
ATOM 665 O O . LYS A 1 82 ? -13.162 0.649 11.197 1.00 98.31 82 LYS A O 1
ATOM 670 N N . MET A 1 83 ? -11.525 -0.177 9.905 1.00 98.31 83 MET A N 1
ATOM 671 C CA . MET A 1 83 ? -11.386 -1.434 10.651 1.00 98.31 83 MET A CA 1
ATOM 672 C C . MET A 1 83 ? -11.017 -1.190 12.124 1.00 98.31 83 MET A C 1
ATOM 674 O O . MET A 1 83 ? -11.530 -1.866 13.011 1.00 98.31 83 MET A O 1
ATOM 678 N N . ILE A 1 84 ? -10.153 -0.211 12.411 1.00 98.56 84 ILE A N 1
ATOM 679 C CA . ILE A 1 84 ? -9.791 0.162 13.784 1.00 98.56 84 ILE A CA 1
ATOM 680 C C . ILE A 1 84 ? -11.002 0.721 14.539 1.00 98.56 84 ILE A C 1
ATOM 682 O O . ILE A 1 84 ? -11.201 0.347 15.693 1.00 98.56 84 ILE A O 1
ATOM 686 N N . GLU A 1 85 ? -11.809 1.584 13.919 1.00 98.38 85 GLU A N 1
ATOM 687 C CA . GLU A 1 85 ? -13.025 2.126 14.544 1.00 98.38 85 GLU A CA 1
ATOM 688 C C . GLU A 1 85 ? -14.040 1.020 14.871 1.00 98.38 85 GLU A C 1
ATOM 690 O O . GLU A 1 85 ? -14.582 0.980 15.979 1.00 98.38 85 GLU A O 1
ATOM 695 N N . GLU A 1 86 ? -14.251 0.084 13.941 1.00 98.25 86 GLU A N 1
ATOM 696 C CA . GLU A 1 86 ? -15.137 -1.071 14.129 1.00 98.25 86 GLU A CA 1
ATOM 697 C C . GLU A 1 86 ? -14.646 -1.967 15.277 1.00 98.25 86 GLU A C 1
ATOM 699 O O . GLU A 1 86 ? -15.397 -2.242 16.218 1.00 98.25 86 GLU A O 1
ATOM 704 N N . LEU A 1 87 ? -13.356 -2.321 15.282 1.00 98.31 87 LEU A N 1
ATOM 705 C CA . LEU A 1 87 ? -12.748 -3.102 16.363 1.00 98.31 87 LEU A CA 1
ATOM 706 C C . LEU A 1 87 ? -12.831 -2.383 17.714 1.00 98.31 87 LEU A C 1
ATOM 708 O O . LEU A 1 87 ? -13.087 -3.013 18.739 1.00 98.31 87 LEU A O 1
ATOM 712 N N . GLN A 1 88 ? -12.639 -1.063 17.752 1.00 97.06 88 GLN A N 1
ATOM 713 C CA . GLN A 1 88 ? -12.782 -0.281 18.982 1.00 97.06 88 GLN A CA 1
ATOM 714 C C . GLN A 1 88 ? -14.221 -0.307 19.513 1.00 97.06 88 GLN A C 1
ATOM 716 O O . GLN A 1 88 ? -14.417 -0.425 20.728 1.00 97.06 88 GLN A O 1
ATOM 721 N N . ALA A 1 89 ? -15.220 -0.236 18.630 1.00 97.00 89 ALA A N 1
ATOM 722 C CA . ALA A 1 89 ? -16.627 -0.333 19.006 1.00 97.00 89 ALA A CA 1
ATOM 723 C C . ALA A 1 89 ? -16.973 -1.725 19.561 1.00 97.00 89 ALA A C 1
ATOM 725 O O . ALA A 1 89 ? -17.605 -1.825 20.619 1.00 97.00 89 ALA A O 1
ATOM 726 N N . GLU A 1 90 ? -16.507 -2.791 18.907 1.00 97.19 90 GLU A N 1
ATOM 727 C CA . GLU A 1 90 ? -16.675 -4.170 19.380 1.00 97.19 90 GLU A CA 1
ATOM 728 C C . GLU A 1 90 ? -16.000 -4.389 20.736 1.00 97.19 90 GLU A C 1
ATOM 730 O O . GLU A 1 90 ? -16.627 -4.885 21.675 1.00 97.19 90 GLU A O 1
ATOM 735 N N . ILE A 1 91 ? -14.754 -3.929 20.889 1.00 96.31 91 ILE A N 1
ATOM 736 C CA . ILE A 1 91 ? -14.029 -3.973 22.163 1.00 96.31 91 ILE A CA 1
ATOM 737 C C . ILE A 1 91 ? -14.809 -3.224 23.245 1.00 96.31 91 ILE A C 1
ATOM 739 O O . ILE A 1 91 ? -14.901 -3.712 24.369 1.00 96.31 91 ILE A O 1
ATOM 743 N N . ALA A 1 92 ? -15.404 -2.067 22.947 1.00 94.44 92 ALA A N 1
ATOM 744 C CA . ALA A 1 92 ? -16.199 -1.328 23.926 1.00 94.44 92 ALA A CA 1
ATOM 745 C C . ALA A 1 92 ? -17.451 -2.101 24.378 1.00 94.44 92 ALA A C 1
ATOM 747 O O . ALA A 1 92 ? -17.845 -2.000 25.543 1.00 94.44 92 ALA A O 1
ATOM 748 N N . VAL A 1 93 ? -18.077 -2.876 23.486 1.00 96.00 93 VAL A N 1
ATOM 749 C CA . VAL A 1 93 ? -19.201 -3.760 23.833 1.00 96.00 93 VAL A CA 1
ATOM 750 C C . VAL A 1 93 ? -18.720 -4.941 24.673 1.00 96.00 93 VAL A C 1
ATOM 752 O O . VAL A 1 93 ? -19.284 -5.198 25.736 1.00 96.00 93 VAL A O 1
ATOM 755 N N . LEU A 1 94 ? -17.645 -5.612 24.254 1.00 95.00 94 LEU A N 1
ATOM 756 C CA . LEU A 1 94 ? -17.066 -6.736 24.993 1.00 95.00 94 LEU A CA 1
ATOM 757 C C . LEU A 1 94 ? -16.624 -6.319 26.396 1.00 95.00 94 LEU A C 1
ATOM 759 O O . LEU A 1 94 ? -16.935 -7.007 27.364 1.00 95.00 94 LEU A O 1
ATOM 763 N N . LYS A 1 95 ? -15.987 -5.151 26.532 1.00 94.19 95 LYS A N 1
ATOM 764 C CA . LYS A 1 95 ? -15.629 -4.576 27.834 1.00 94.19 95 LYS A CA 1
ATOM 765 C C . LYS A 1 95 ? -16.847 -4.419 28.737 1.00 94.19 95 LYS A C 1
ATOM 767 O O . LYS A 1 95 ? -16.783 -4.821 29.891 1.00 94.19 95 LYS A O 1
ATOM 772 N N . ARG A 1 96 ? -17.969 -3.900 28.225 1.00 94.44 96 ARG A N 1
ATOM 773 C CA . ARG A 1 96 ? -19.208 -3.770 29.014 1.00 94.44 96 ARG A CA 1
ATOM 774 C C . ARG A 1 96 ? -19.704 -5.119 29.538 1.00 94.44 96 ARG A C 1
ATOM 776 O O . ARG A 1 96 ? -20.055 -5.202 30.710 1.00 94.44 96 ARG A O 1
ATOM 783 N N . VAL A 1 97 ? -19.692 -6.158 28.699 1.00 96.00 97 VAL A N 1
ATOM 784 C CA . VAL A 1 97 ? -20.110 -7.518 29.088 1.00 96.00 97 VAL A CA 1
ATOM 785 C C . VAL A 1 97 ? -19.154 -8.123 30.116 1.00 96.00 97 VAL A C 1
ATOM 787 O O . VAL A 1 97 ? -19.589 -8.682 31.121 1.00 96.00 97 VAL A O 1
ATOM 790 N N . VAL A 1 98 ? -17.843 -7.993 29.905 1.00 95.38 98 VAL A N 1
ATOM 791 C CA . VAL A 1 98 ? -16.853 -8.501 30.863 1.00 95.38 98 VAL A CA 1
ATOM 792 C C . VAL A 1 98 ? -17.029 -7.808 32.208 1.00 95.38 98 VAL A C 1
ATOM 794 O O . VAL A 1 98 ? -17.131 -8.483 33.223 1.00 95.38 98 VAL A O 1
ATOM 797 N N . CYS A 1 99 ? -17.168 -6.485 32.229 1.00 94.19 99 CYS A N 1
ATOM 798 C CA . CYS A 1 99 ? -17.280 -5.739 33.479 1.00 94.19 99 CYS A CA 1
ATOM 799 C C . CYS A 1 99 ? -18.619 -5.929 34.200 1.00 94.19 99 CYS A C 1
ATOM 801 O O . CYS A 1 99 ? -18.664 -5.768 35.418 1.00 94.19 99 CYS A O 1
ATOM 803 N N . SER A 1 100 ? -19.695 -6.320 33.501 1.00 94.56 100 SER A N 1
ATOM 804 C CA . SER A 1 100 ? -20.956 -6.683 34.162 1.00 94.56 100 SER A CA 1
ATOM 805 C C . SER A 1 100 ? -20.886 -8.027 34.891 1.00 94.56 100 SER A C 1
ATOM 807 O O . SER A 1 100 ? -21.602 -8.214 35.872 1.00 94.56 100 SER A O 1
ATOM 809 N N . HIS A 1 101 ? -20.040 -8.959 34.435 1.00 95.00 101 HIS A N 1
ATOM 810 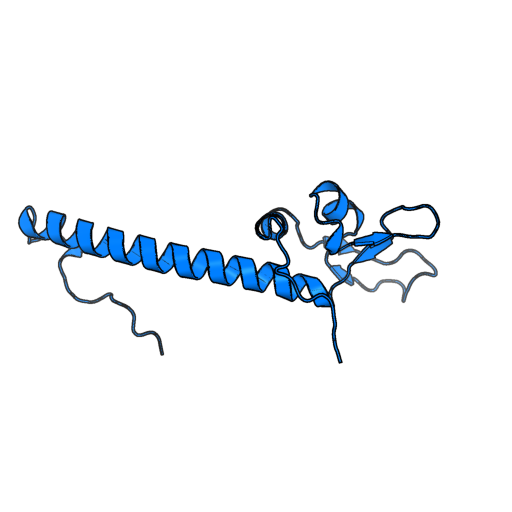C CA . HIS A 1 101 ? -19.910 -10.300 35.025 1.00 95.00 101 HIS A CA 1
ATOM 811 C C . HIS A 1 101 ? -18.654 -10.482 35.895 1.00 95.00 101 HIS A C 1
ATOM 813 O O . HIS A 1 101 ? -18.672 -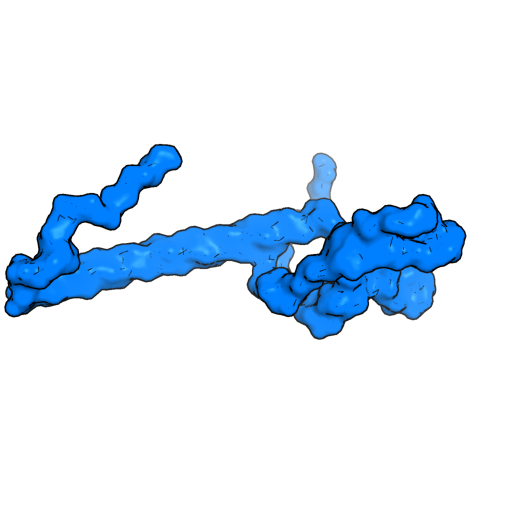11.266 36.842 1.00 95.00 101 HIS A O 1
ATOM 819 N N . HIS A 1 102 ? -17.586 -9.741 35.608 1.00 94.19 102 HIS A N 1
ATOM 820 C CA . HIS A 1 102 ? -16.271 -9.836 36.243 1.00 94.19 102 HIS A CA 1
ATOM 821 C C . HIS A 1 102 ? -15.710 -8.427 36.532 1.00 94.19 102 HIS A C 1
ATOM 823 O O . HIS A 1 102 ? -14.751 -7.986 35.898 1.00 94.19 102 HIS A O 1
ATOM 829 N N . PRO A 1 103 ? -16.297 -7.683 37.489 1.00 90.38 103 PRO A N 1
ATOM 830 C CA . PRO A 1 103 ? -16.002 -6.259 37.690 1.00 90.38 103 PRO A CA 1
ATOM 831 C C . PRO A 1 103 ? -14.589 -5.967 38.216 1.00 90.38 103 PRO A C 1
ATOM 833 O O . PRO A 1 103 ? -14.145 -4.825 38.168 1.00 90.38 103 PRO A O 1
ATOM 836 N N . THR A 1 104 ? -13.878 -6.972 38.732 1.00 91.88 104 THR A N 1
ATOM 837 C CA . THR A 1 104 ? -12.514 -6.826 39.264 1.00 91.88 104 THR A CA 1
ATOM 838 C C . THR A 1 104 ? -11.423 -7.021 38.208 1.00 91.88 104 THR A C 1
ATOM 840 O O . THR A 1 104 ? -10.242 -6.943 38.541 1.00 91.88 104 THR A O 1
ATOM 843 N N . GLU A 1 105 ? -11.789 -7.307 36.955 1.00 90.12 105 GLU A N 1
ATOM 844 C CA . GLU A 1 105 ? -10.834 -7.530 35.869 1.00 90.12 105 GLU A CA 1
ATOM 845 C C . GLU A 1 105 ? -10.118 -6.245 35.445 1.00 90.12 105 GLU A C 1
ATOM 847 O O . GLU A 1 105 ? -10.706 -5.165 35.380 1.00 90.12 105 GLU A O 1
ATOM 852 N N . VAL A 1 106 ? -8.841 -6.368 35.066 1.00 87.38 106 VAL A N 1
ATOM 853 C CA . VAL A 1 106 ? -7.981 -5.221 34.700 1.00 87.38 106 VAL A CA 1
ATOM 854 C C . VAL A 1 106 ? -8.566 -4.404 33.543 1.00 87.38 106 VAL A C 1
ATOM 856 O O . VAL A 1 106 ? -8.400 -3.187 33.490 1.00 87.38 106 VAL A O 1
ATOM 859 N N . VAL A 1 107 ? -9.298 -5.054 32.635 1.00 86.19 107 VAL A N 1
ATOM 860 C CA . VAL A 1 107 ? -9.934 -4.413 31.475 1.00 86.19 107 VAL A CA 1
ATOM 861 C C . VAL A 1 107 ? -11.030 -3.401 31.858 1.00 86.19 107 VAL A C 1
ATOM 863 O O . VAL A 1 107 ? -11.382 -2.545 31.043 1.00 86.19 107 VAL A O 1
ATOM 866 N N . CYS A 1 108 ? -11.536 -3.482 33.092 1.00 88.12 108 CYS A N 1
ATOM 867 C CA . CYS A 1 108 ? -12.579 -2.618 33.644 1.00 88.12 108 CYS A CA 1
ATOM 868 C C . CYS A 1 108 ? -12.040 -1.333 34.280 1.00 88.12 108 CYS A C 1
ATOM 870 O O . CYS A 1 108 ? -12.819 -0.437 34.597 1.00 88.12 108 CYS A O 1
ATOM 872 N N . ASN A 1 109 ? -10.717 -1.208 34.425 1.00 79.75 109 ASN A N 1
ATOM 873 C CA . ASN A 1 109 ? -10.099 -0.009 34.975 1.00 79.75 109 ASN A CA 1
ATOM 874 C C . ASN A 1 109 ? -9.911 1.047 33.871 1.00 79.75 109 ASN A C 1
ATOM 876 O O . ASN A 1 109 ? -9.145 0.867 32.922 1.00 79.75 109 ASN A O 1
ATOM 880 N N . GLU A 1 110 ? -10.611 2.176 33.992 1.00 65.38 110 GLU A N 1
ATOM 881 C CA . GLU A 1 110 ? -10.512 3.322 33.081 1.00 65.38 110 GLU A CA 1
ATOM 882 C C . GLU A 1 110 ? -9.106 3.949 33.124 1.00 65.38 110 GLU A C 1
ATOM 884 O O . GLU A 1 110 ? -8.796 4.761 33.990 1.00 65.38 110 GLU A O 1
ATOM 889 N N . SER A 1 111 ? -8.211 3.571 32.206 1.00 53.47 111 SER A N 1
ATOM 890 C CA . SER A 1 111 ? -6.943 4.311 32.015 1.00 53.47 111 SER A CA 1
ATOM 891 C C . SER A 1 111 ? -6.277 4.195 30.637 1.00 53.47 111 SER A C 1
ATOM 893 O O . SER A 1 111 ? -5.259 4.841 30.409 1.00 53.47 111 SER A O 1
ATOM 895 N N . HIS A 1 112 ? -6.847 3.470 29.667 1.00 50.34 112 HIS A N 1
ATOM 896 C CA . HIS A 1 112 ? -6.193 3.267 28.360 1.00 50.34 112 HIS A CA 1
ATOM 897 C C . HIS A 1 112 ? -7.075 3.548 27.134 1.00 50.34 112 HIS A C 1
ATOM 899 O O . HIS A 1 112 ? -6.920 2.920 26.090 1.00 50.34 112 HIS A O 1
ATOM 905 N N . THR A 1 113 ? -7.978 4.525 27.207 1.00 48.88 113 THR A N 1
ATOM 906 C CA . THR A 1 113 ? -8.602 5.104 26.004 1.00 48.88 113 THR A CA 1
ATOM 907 C C . THR A 1 113 ? -7.879 6.387 25.605 1.00 48.88 113 THR A C 1
ATOM 909 O O . THR A 1 113 ? -8.157 7.470 26.106 1.00 48.88 113 THR A O 1
ATOM 912 N N . ALA A 1 114 ? -6.887 6.199 24.732 1.00 45.03 114 ALA A N 1
ATOM 913 C CA . ALA A 1 114 ? -6.467 7.095 23.656 1.00 45.03 114 ALA A CA 1
ATOM 914 C C . ALA A 1 114 ? -6.697 8.610 23.856 1.00 45.03 114 ALA A C 1
ATOM 916 O O . ALA A 1 114 ? -7.699 9.176 23.425 1.00 45.03 114 ALA A O 1
ATOM 917 N N . ARG A 1 115 ? -5.670 9.305 24.364 1.00 40.69 115 ARG A N 1
ATOM 918 C CA . ARG A 1 115 ? -5.367 10.665 23.892 1.00 40.69 115 ARG A CA 1
ATOM 919 C C . ARG A 1 115 ? -4.786 10.543 22.482 1.00 40.69 115 ARG A C 1
ATOM 921 O O . ARG A 1 115 ? -3.576 10.399 22.336 1.00 40.69 115 ARG A O 1
ATOM 928 N N . ALA A 1 116 ? -5.636 10.593 21.464 1.00 40.94 116 ALA A N 1
ATOM 929 C CA . ALA A 1 116 ? -5.195 11.063 20.159 1.00 40.94 116 ALA A CA 1
ATOM 930 C C . ALA A 1 116 ? -5.050 12.591 20.271 1.00 40.94 116 ALA A C 1
ATOM 932 O O . ALA A 1 116 ? -6.027 13.291 20.541 1.00 40.94 116 ALA A O 1
ATOM 933 N N . ARG A 1 117 ? -3.807 13.072 20.212 1.00 39.19 117 ARG A N 1
ATOM 934 C CA . ARG A 1 117 ? -3.478 14.474 19.936 1.00 39.19 117 ARG A CA 1
ATOM 935 C C . ARG A 1 117 ? -3.321 14.644 18.437 1.00 39.19 117 ARG A C 1
ATOM 937 O O . ARG A 1 117 ? -2.827 13.677 17.819 1.00 39.19 117 ARG A O 1
#

Radius of gyration: 22.76 Å; chains: 1; bounding box: 49×31×66 Å

Sequence (117 aa):
YKEDIRPFDEDFAKILAVEPKVYRMREGYGPPGFENFGYIAEDLDEAGLESLVIYDGEGRPDGVRYKKVVLYVNEVVKAHHKMIEELQAEIAVLKRVVCSHHPTEVVCNESHTARAR

Foldseek 3Di:
DDPPDDDDDDPLCLLVVFDKDWDADDPPRDDPPDIDIGGFQVSCVVSVVCVQFDADPVRHGDDGNVVCNVVSVVVVVVVVVVVVVVVVVVLVVVLVVCCVPPVPDPSNDPDDPDPPD